Protein AF-A0A6A4GBB4-F1 (afdb_monomer_lite)

Sequence (99 aa):
LANYFYFAGRILEGKYHTTAAASLVLSSGIHKIRTSSPDASGYLNLNPLAEPRDAIEEGERINAFWTVLTLDAFWNTVHGVPSSIPYTTPMARVDTPWP

Foldseek 3Di:
DLVVCVVVVVLVVNLVVLLVLLLCLLLQCLLPLPPPDPPVDDDRVPDHHDHQPDPVSNVVSLVSVVVSQVSQCVSCVVVVHDGSQPCVDPSSPGPRDHD

pLDDT: mean 81.7, std 13.22, range [46.06, 93.94]

Structure (mmCIF, N/CA/C/O backbone):
data_AF-A0A6A4GBB4-F1
#
_entry.id   AF-A0A6A4GBB4-F1
#
loop_
_atom_site.group_PDB
_atom_site.id
_atom_site.type_symbol
_atom_site.label_atom_id
_atom_site.label_alt_id
_atom_site.label_comp_id
_atom_site.label_asym_id
_atom_site.label_entity_id
_atom_site.label_seq_id
_atom_site.pdbx_PDB_ins_code
_atom_site.Cartn_x
_atom_site.Cartn_y
_atom_site.Cartn_z
_atom_site.occupancy
_atom_site.B_iso_or_equiv
_atom_site.auth_seq_id
_atom_site.auth_comp_id
_atom_site.auth_asym_id
_atom_site.auth_atom_id
_atom_site.pdbx_PDB_model_num
ATOM 1 N N . LEU A 1 1 ? 5.748 0.686 11.950 1.00 81.50 1 LEU A N 1
ATOM 2 C CA . LEU A 1 1 ? 5.048 1.312 13.098 1.00 81.50 1 LEU A CA 1
ATOM 3 C C . LEU A 1 1 ? 3.519 1.269 12.970 1.00 81.50 1 LEU A C 1
ATOM 5 O O . LEU A 1 1 ? 2.874 0.960 13.957 1.00 81.50 1 LEU A O 1
ATOM 9 N N . ALA A 1 2 ? 2.935 1.485 11.782 1.00 85.50 2 ALA A N 1
ATOM 10 C CA . ALA A 1 2 ? 1.481 1.392 11.574 1.00 85.50 2 ALA A CA 1
ATOM 11 C C . ALA A 1 2 ? 0.841 0.107 12.148 1.00 85.50 2 ALA A C 1
ATOM 13 O O . ALA A 1 2 ? -0.079 0.203 12.952 1.00 85.50 2 ALA A O 1
ATOM 14 N N . ASN A 1 3 ? 1.396 -1.076 11.840 1.00 87.56 3 ASN A N 1
ATOM 15 C CA . ASN A 1 3 ? 0.946 -2.350 12.426 1.00 87.56 3 ASN A CA 1
ATOM 16 C C . ASN A 1 3 ? 0.925 -2.330 13.958 1.00 87.56 3 ASN A C 1
ATOM 18 O O . ASN A 1 3 ? -0.063 -2.725 14.562 1.00 87.56 3 ASN A O 1
ATOM 22 N N . TYR A 1 4 ? 1.991 -1.831 14.587 1.00 92.12 4 TYR A N 1
ATOM 23 C CA . TYR A 1 4 ? 2.061 -1.735 16.042 1.00 92.12 4 TYR A CA 1
ATOM 24 C C . TYR A 1 4 ? 0.924 -0.876 16.609 1.00 92.12 4 TYR A C 1
ATOM 26 O O . TYR A 1 4 ? 0.255 -1.304 17.543 1.00 92.12 4 TYR A O 1
ATOM 34 N N . PHE A 1 5 ? 0.655 0.298 16.025 1.00 91.44 5 PHE A N 1
ATOM 35 C CA . PHE A 1 5 ? -0.434 1.155 16.499 1.00 91.44 5 PHE A CA 1
ATOM 36 C C . PHE A 1 5 ? -1.809 0.544 16.280 1.00 91.44 5 PHE A C 1
ATOM 38 O O . PHE A 1 5 ? -2.649 0.639 17.171 1.00 91.44 5 PHE A O 1
ATOM 45 N N . TYR A 1 6 ? -2.028 -0.135 15.156 1.00 89.12 6 TYR A N 1
ATOM 46 C CA . TYR A 1 6 ? -3.276 -0.855 14.948 1.00 89.12 6 TYR A CA 1
ATOM 47 C C . TYR A 1 6 ? -3.473 -1.987 15.962 1.00 89.12 6 TYR A C 1
ATOM 49 O O . TYR A 1 6 ? -4.536 -2.068 16.574 1.00 89.12 6 TYR A O 1
ATOM 57 N N . PHE A 1 7 ? -2.446 -2.803 16.222 1.00 90.00 7 PHE A N 1
ATOM 58 C CA . PHE A 1 7 ? -2.515 -3.859 17.240 1.00 90.00 7 PHE A CA 1
ATOM 59 C C . PHE A 1 7 ? -2.658 -3.309 18.664 1.00 90.00 7 PHE A C 1
ATOM 61 O O . PHE A 1 7 ? -3.303 -3.935 19.499 1.00 90.00 7 PHE A O 1
ATOM 68 N N . ALA A 1 8 ? -2.112 -2.124 18.942 1.00 92.88 8 ALA A N 1
ATOM 69 C CA . ALA A 1 8 ? -2.274 -1.428 20.216 1.00 92.88 8 ALA A CA 1
ATOM 70 C C . ALA A 1 8 ? -3.620 -0.679 20.348 1.00 92.88 8 ALA A C 1
ATOM 72 O O . ALA A 1 8 ? -3.811 0.055 21.316 1.00 92.88 8 ALA A O 1
ATOM 73 N N . GLY A 1 9 ? -4.535 -0.796 19.375 1.00 88.94 9 GLY A N 1
ATOM 74 C CA . GLY A 1 9 ? -5.828 -0.097 19.372 1.00 88.94 9 GLY A CA 1
ATOM 75 C C . GLY A 1 9 ? -5.741 1.413 19.103 1.00 88.94 9 GLY A C 1
ATOM 76 O O . GLY A 1 9 ? -6.746 2.119 19.163 1.00 88.94 9 GLY A O 1
ATOM 77 N N . ARG A 1 10 ? -4.557 1.935 18.763 1.00 92.62 10 ARG A N 1
ATOM 78 C CA . ARG A 1 10 ? -4.305 3.346 18.426 1.00 92.62 10 ARG A CA 1
ATOM 79 C C . ARG A 1 10 ? -4.606 3.596 16.948 1.00 92.62 10 ARG A C 1
ATOM 81 O O . ARG A 1 10 ? -3.725 3.904 16.147 1.00 92.62 10 ARG A O 1
ATOM 88 N N . ILE A 1 11 ? -5.881 3.458 16.587 1.00 90.25 11 ILE A N 1
ATOM 89 C CA . ILE A 1 11 ? -6.353 3.454 15.193 1.00 90.25 11 ILE A CA 1
ATOM 90 C C . ILE A 1 11 ? -5.987 4.735 14.433 1.00 90.25 11 ILE A C 1
ATOM 92 O O . ILE A 1 11 ? -5.553 4.662 13.286 1.00 90.25 11 ILE A O 1
ATOM 96 N N . LEU A 1 12 ? -6.120 5.905 15.066 1.00 89.81 12 LEU A N 1
ATOM 97 C CA . LEU A 1 12 ? -5.843 7.191 14.416 1.00 89.81 12 LEU A CA 1
ATOM 98 C C . LEU A 1 12 ? -4.375 7.318 13.997 1.00 89.81 12 LEU A C 1
ATOM 100 O O . LEU A 1 12 ? -4.076 7.776 12.897 1.00 89.81 12 LEU A O 1
ATOM 104 N N . GLU A 1 13 ? -3.461 6.856 14.842 1.00 92.25 13 GLU A N 1
ATOM 105 C CA . GLU A 1 13 ? -2.030 6.877 14.553 1.00 92.25 13 GLU A CA 1
ATOM 106 C C . GLU A 1 13 ? -1.643 5.801 13.544 1.00 92.25 13 GLU A C 1
ATOM 108 O O . GLU A 1 13 ? -0.877 6.070 12.620 1.00 92.25 13 GLU A O 1
ATOM 113 N N . GLY A 1 14 ? -2.223 4.602 13.665 1.00 91.75 14 GLY A N 1
ATOM 114 C CA . GLY A 1 14 ? -2.088 3.549 12.659 1.00 91.75 14 GLY A CA 1
ATOM 115 C C . GLY A 1 14 ? -2.478 4.062 11.273 1.00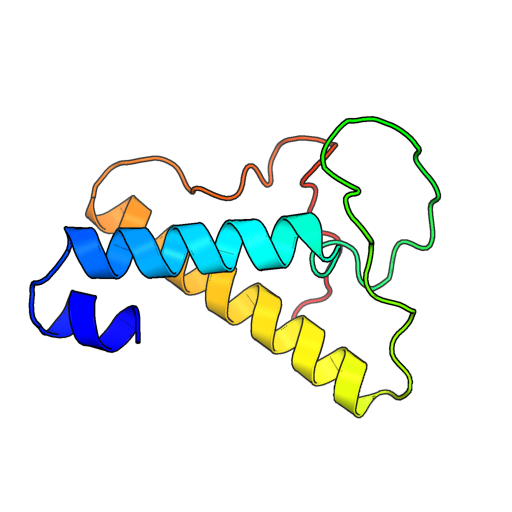 91.75 14 GLY A C 1
ATOM 116 O O . GLY A 1 14 ? -1.701 3.929 10.321 1.00 91.75 14 GLY A O 1
ATOM 117 N N . LYS A 1 15 ? -3.623 4.748 11.181 1.00 90.81 15 LYS A N 1
ATOM 118 C CA . LYS A 1 15 ? -4.105 5.382 9.951 1.00 90.81 15 LYS A CA 1
ATOM 119 C C . LYS A 1 15 ? -3.168 6.483 9.475 1.00 90.81 15 LYS A C 1
ATOM 121 O O . LYS A 1 15 ? -2.767 6.449 8.320 1.00 90.81 15 LYS A O 1
ATOM 126 N N . TYR A 1 16 ? -2.757 7.398 10.352 1.00 92.75 16 TYR A N 1
ATOM 127 C CA . TYR A 1 16 ? -1.824 8.474 10.008 1.00 92.75 16 TYR A CA 1
ATOM 128 C C . TYR A 1 16 ? -0.542 7.935 9.360 1.00 92.75 16 TYR A C 1
ATOM 130 O O . TYR A 1 16 ? -0.153 8.376 8.279 1.00 92.75 16 TYR A O 1
ATOM 138 N N . HIS A 1 17 ? 0.078 6.922 9.969 1.00 92.62 17 HIS A N 1
ATOM 139 C CA . HIS A 1 17 ? 1.296 6.319 9.433 1.00 92.62 17 HIS A CA 1
ATOM 140 C C . HIS A 1 17 ? 1.062 5.540 8.137 1.00 92.62 17 HIS A C 1
ATOM 142 O O . HIS A 1 17 ? 1.921 5.560 7.257 1.00 92.62 17 HIS A O 1
ATOM 148 N N . THR A 1 18 ? -0.082 4.868 8.005 1.00 92.81 18 THR A N 1
ATOM 149 C CA . THR A 1 18 ? -0.432 4.126 6.785 1.00 92.81 18 THR A CA 1
ATOM 150 C C . THR A 1 18 ? -0.686 5.077 5.619 1.00 92.81 18 THR A C 1
ATOM 152 O O . THR A 1 18 ? -0.114 4.894 4.550 1.00 92.81 18 THR A O 1
ATOM 155 N N . THR A 1 19 ? -1.457 6.145 5.836 1.00 91.00 19 THR A N 1
ATOM 156 C CA . THR A 1 19 ? -1.709 7.177 4.824 1.00 91.00 19 THR A CA 1
ATOM 157 C C . THR A 1 19 ? -0.424 7.909 4.443 1.00 91.00 19 THR A C 1
ATOM 159 O O . THR A 1 19 ? -0.184 8.115 3.259 1.00 91.00 19 THR A O 1
ATOM 162 N N . ALA A 1 20 ? 0.449 8.234 5.403 1.00 91.69 20 ALA A N 1
ATOM 163 C CA . ALA A 1 20 ? 1.749 8.831 5.099 1.00 91.69 20 ALA A CA 1
ATOM 164 C C . ALA A 1 20 ? 2.619 7.906 4.228 1.00 91.69 20 ALA A C 1
ATOM 166 O O . ALA A 1 20 ? 3.221 8.361 3.256 1.00 91.69 20 ALA A O 1
ATOM 167 N N . ALA A 1 21 ? 2.644 6.601 4.527 1.00 91.50 21 ALA A N 1
ATOM 168 C CA . ALA A 1 21 ? 3.342 5.616 3.702 1.00 91.50 21 ALA A CA 1
ATOM 169 C C . ALA A 1 21 ? 2.731 5.506 2.294 1.00 91.50 21 ALA A C 1
ATOM 171 O O . ALA A 1 21 ? 3.470 5.481 1.312 1.00 91.50 21 ALA A O 1
ATOM 172 N N . ALA A 1 22 ? 1.400 5.515 2.179 1.00 89.75 22 ALA A N 1
ATOM 173 C CA . ALA A 1 22 ? 0.702 5.520 0.895 1.00 89.75 22 ALA A CA 1
ATOM 174 C C . ALA A 1 22 ? 1.053 6.765 0.061 1.00 89.75 22 ALA A C 1
ATOM 176 O O . ALA A 1 22 ? 1.368 6.645 -1.122 1.00 89.75 22 ALA A O 1
ATOM 177 N N . SER A 1 23 ? 1.077 7.952 0.675 1.00 89.06 23 SER A N 1
ATOM 178 C CA . SER A 1 23 ? 1.490 9.189 0.002 1.00 89.06 23 SER A CA 1
ATOM 179 C C . SER A 1 23 ? 2.938 9.134 -0.479 1.00 89.06 23 SER A C 1
ATOM 181 O O . SER A 1 23 ? 3.206 9.572 -1.593 1.00 89.06 23 SER A O 1
ATOM 183 N N . LEU A 1 24 ? 3.855 8.568 0.315 1.00 88.44 24 LEU A N 1
ATOM 184 C CA . LEU A 1 24 ? 5.254 8.393 -0.084 1.00 88.44 24 LEU A CA 1
ATOM 185 C C . LEU A 1 24 ? 5.388 7.453 -1.279 1.00 88.44 24 LEU A C 1
ATOM 187 O O . LEU A 1 24 ? 6.090 7.777 -2.227 1.00 88.44 24 LEU A O 1
ATOM 191 N N . VAL A 1 25 ? 4.707 6.309 -1.269 1.00 87.88 25 VAL A N 1
ATOM 192 C CA . VAL A 1 25 ? 4.738 5.328 -2.368 1.00 87.88 25 VAL A CA 1
ATOM 193 C C . VAL A 1 25 ? 4.165 5.906 -3.672 1.00 87.8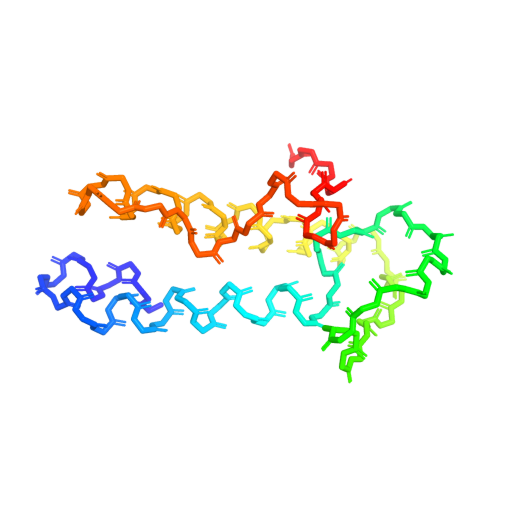8 25 VAL A C 1
ATOM 195 O O . VAL A 1 25 ? 4.668 5.630 -4.765 1.00 87.88 25 VAL A O 1
ATOM 198 N N . LEU A 1 26 ? 3.131 6.743 -3.567 1.00 84.50 26 LEU A N 1
ATOM 199 C CA . LEU A 1 26 ? 2.559 7.442 -4.714 1.00 84.50 26 LEU A CA 1
ATOM 200 C C . LEU A 1 26 ? 3.489 8.543 -5.238 1.00 84.50 26 LEU A C 1
ATOM 202 O O . LEU A 1 26 ? 3.751 8.576 -6.438 1.00 84.50 26 LEU A O 1
ATOM 206 N N . SER A 1 27 ? 4.031 9.397 -4.364 1.00 82.88 27 SER A N 1
ATOM 207 C CA . SER A 1 27 ? 4.903 10.511 -4.770 1.00 82.88 27 SER A CA 1
ATOM 208 C C . SER A 1 27 ? 6.265 10.057 -5.302 1.00 82.88 27 SER A C 1
ATOM 210 O O . SER A 1 27 ? 6.833 10.714 -6.169 1.00 82.88 27 SER A O 1
ATOM 212 N N . SER A 1 28 ? 6.763 8.919 -4.813 1.00 82.06 28 SER A N 1
ATOM 213 C CA . SER A 1 28 ? 8.014 8.287 -5.251 1.00 82.06 28 SER A CA 1
ATOM 214 C C . SER A 1 28 ? 7.904 7.534 -6.579 1.00 82.06 28 SER A C 1
ATOM 216 O O . SER A 1 28 ? 8.925 7.120 -7.124 1.00 82.06 28 SER A O 1
ATOM 218 N N . GLY A 1 29 ? 6.694 7.324 -7.107 1.00 80.25 29 GLY A N 1
ATOM 219 C CA . GLY A 1 29 ? 6.494 6.580 -8.355 1.00 80.25 29 GLY A CA 1
ATOM 220 C C . GLY A 1 29 ? 6.663 5.059 -8.232 1.00 80.25 29 GLY A C 1
ATOM 221 O O . GLY A 1 29 ? 6.630 4.363 -9.242 1.00 80.25 29 GLY A O 1
ATOM 222 N N . ILE A 1 30 ? 6.777 4.503 -7.018 1.00 83.12 30 ILE A N 1
ATOM 223 C CA . ILE A 1 30 ? 7.000 3.056 -6.797 1.00 83.12 30 ILE A CA 1
ATOM 224 C C . ILE A 1 30 ? 5.780 2.203 -7.220 1.00 83.12 30 ILE A C 1
ATOM 226 O O . ILE A 1 30 ? 5.854 0.987 -7.343 1.00 83.12 30 ILE A O 1
ATOM 230 N N . HIS A 1 31 ? 4.644 2.830 -7.518 1.00 79.44 31 HIS A N 1
ATOM 231 C CA . HIS A 1 31 ? 3.470 2.178 -8.105 1.00 79.44 31 HIS A CA 1
ATOM 232 C C . HIS A 1 31 ? 3.598 1.897 -9.624 1.00 79.44 31 HIS A C 1
ATOM 234 O O . HIS A 1 31 ? 2.719 1.250 -10.196 1.00 79.44 31 HIS A O 1
ATOM 240 N N . LYS A 1 32 ? 4.672 2.373 -10.281 1.00 78.56 32 LYS A N 1
ATOM 241 C CA . LYS A 1 32 ? 4.932 2.269 -11.735 1.00 78.56 32 LYS A CA 1
ATOM 242 C C . LYS A 1 32 ? 6.374 1.842 -12.048 1.00 78.56 32 LYS A C 1
ATOM 244 O O . LYS A 1 32 ? 7.037 2.422 -12.898 1.00 78.56 32 LYS A O 1
ATOM 249 N N . ILE A 1 33 ? 6.880 0.817 -11.355 1.00 75.38 33 ILE A N 1
ATOM 250 C CA . ILE A 1 33 ? 8.305 0.415 -11.412 1.00 75.38 33 ILE A CA 1
ATOM 251 C C . ILE A 1 33 ? 8.789 0.067 -12.830 1.00 75.38 33 ILE A C 1
ATOM 253 O O . ILE A 1 33 ? 9.949 0.300 -13.148 1.00 75.38 33 ILE A O 1
ATOM 257 N N . ARG A 1 34 ? 7.919 -0.483 -13.685 1.00 69.88 34 ARG A N 1
ATOM 258 C CA . ARG A 1 34 ? 8.287 -0.965 -15.032 1.00 69.88 34 ARG A CA 1
ATOM 259 C C . ARG A 1 34 ? 7.703 -0.142 -16.175 1.00 69.88 34 ARG A C 1
ATOM 261 O O . ARG A 1 34 ? 7.948 -0.444 -17.341 1.00 69.88 34 ARG A O 1
ATOM 268 N N . THR A 1 35 ? 6.931 0.891 -15.862 1.00 65.56 35 THR A N 1
ATOM 269 C CA . THR A 1 35 ? 6.320 1.761 -16.862 1.00 65.56 35 THR A CA 1
ATOM 270 C C . THR A 1 35 ? 7.243 2.954 -17.090 1.00 65.56 35 THR A C 1
ATOM 272 O O . THR A 1 35 ? 7.056 4.017 -16.507 1.00 65.56 35 THR A O 1
ATOM 275 N N . SER A 1 36 ? 8.236 2.809 -17.976 1.00 53.97 36 SER A N 1
ATOM 276 C CA . SER A 1 36 ? 8.996 3.947 -18.530 1.00 53.97 36 SER A CA 1
ATOM 277 C C . SER A 1 36 ? 8.129 4.743 -19.512 1.00 53.97 36 SER A C 1
ATOM 279 O O . SER A 1 36 ? 8.475 4.904 -20.679 1.00 53.97 36 SER A O 1
ATOM 281 N N . SER A 1 37 ? 6.953 5.199 -19.087 1.00 49.62 37 SER A N 1
ATOM 282 C CA . SER A 1 37 ? 6.160 6.146 -19.867 1.00 49.62 37 SER A CA 1
ATOM 283 C C . SER A 1 37 ? 6.197 7.502 -19.179 1.00 49.62 37 SER A C 1
ATOM 285 O O . SER A 1 37 ? 5.695 7.630 -18.060 1.00 49.62 37 SER A O 1
ATOM 287 N N . PRO A 1 38 ? 6.761 8.532 -19.832 1.00 50.22 38 PRO A N 1
ATOM 288 C CA . PRO A 1 38 ? 6.618 9.908 -19.404 1.00 50.22 38 PRO A CA 1
ATOM 289 C C . PRO A 1 38 ? 5.210 10.382 -19.778 1.00 50.22 38 PRO A C 1
ATOM 291 O O . PRO A 1 38 ? 5.050 11.325 -20.548 1.00 50.22 38 PRO A O 1
ATOM 294 N N . ASP A 1 39 ? 4.172 9.737 -19.244 1.00 48.56 39 ASP A N 1
ATOM 295 C CA . ASP A 1 39 ? 2.834 10.314 -19.282 1.00 48.56 39 ASP A CA 1
ATOM 296 C C . ASP A 1 39 ? 2.802 11.435 -18.246 1.00 48.56 39 ASP A C 1
ATOM 298 O O . ASP A 1 39 ? 2.431 11.294 -17.077 1.00 48.56 39 ASP A O 1
ATOM 302 N N . ALA A 1 40 ? 3.297 12.577 -18.713 1.00 50.72 40 ALA A N 1
ATOM 303 C CA . ALA A 1 40 ? 3.193 13.884 -18.115 1.00 50.72 40 ALA A CA 1
ATOM 304 C C . ALA A 1 40 ? 1.711 14.259 -18.004 1.00 50.72 40 ALA A C 1
ATOM 306 O O . ALA A 1 40 ? 1.163 14.973 -18.838 1.00 50.72 40 ALA A O 1
ATOM 307 N N . SER A 1 41 ? 1.011 13.748 -16.996 1.00 47.28 41 SER A N 1
ATOM 308 C CA . SER A 1 41 ? -0.359 14.170 -16.706 1.00 47.28 41 SER A CA 1
ATOM 309 C C . SER A 1 41 ? -0.677 14.031 -15.222 1.00 47.28 41 SER A C 1
ATOM 311 O O . SER A 1 41 ? -1.244 13.042 -14.769 1.00 47.28 41 SER A O 1
ATOM 313 N N . GLY A 1 42 ? -0.341 15.084 -14.477 1.00 46.06 42 GLY A N 1
ATOM 314 C CA . GLY A 1 42 ? -1.075 15.459 -13.273 1.00 46.06 42 GLY A CA 1
ATOM 315 C C . GLY A 1 42 ? -0.292 15.357 -11.965 1.00 46.06 42 GLY A C 1
ATOM 316 O O . GLY A 1 42 ? -0.109 14.282 -11.416 1.00 46.06 42 GLY A O 1
ATOM 317 N N . TYR A 1 43 ? 0.113 16.523 -11.459 1.00 49.34 43 TYR A N 1
ATOM 318 C CA . TYR A 1 43 ? 0.139 16.969 -10.053 1.00 49.34 43 TYR A CA 1
ATOM 319 C C . TYR A 1 43 ? 0.792 16.127 -8.926 1.00 49.34 43 TYR A C 1
ATOM 321 O O . TYR A 1 43 ? 0.959 16.672 -7.839 1.00 49.34 43 TYR A O 1
ATOM 329 N N . LEU A 1 44 ? 1.203 14.870 -9.133 1.00 53.41 44 LEU A N 1
ATOM 330 C CA . LEU A 1 44 ? 1.790 13.992 -8.101 1.00 53.41 44 LEU A CA 1
ATOM 331 C C . LEU A 1 44 ? 3.249 13.578 -8.369 1.00 53.41 44 LEU A C 1
ATOM 333 O O . LEU A 1 44 ? 3.878 12.993 -7.490 1.00 53.41 44 LEU A O 1
ATOM 337 N N . ASN A 1 45 ? 3.813 13.916 -9.535 1.00 52.12 45 ASN A N 1
ATOM 338 C CA . ASN A 1 45 ? 5.234 13.712 -9.853 1.00 52.12 45 ASN A CA 1
ATOM 339 C C . ASN A 1 45 ? 6.109 14.743 -9.118 1.00 52.12 45 ASN A C 1
ATOM 341 O O . ASN A 1 45 ? 6.647 15.661 -9.731 1.00 52.12 45 ASN A O 1
ATOM 345 N N . LEU A 1 46 ? 6.214 14.628 -7.792 1.00 55.44 46 LEU A N 1
ATOM 346 C CA . LEU A 1 46 ? 7.050 15.526 -6.987 1.00 55.44 46 LEU A CA 1
ATOM 347 C C . LEU A 1 46 ? 8.541 15.153 -6.998 1.00 55.44 46 LEU A C 1
ATOM 349 O O 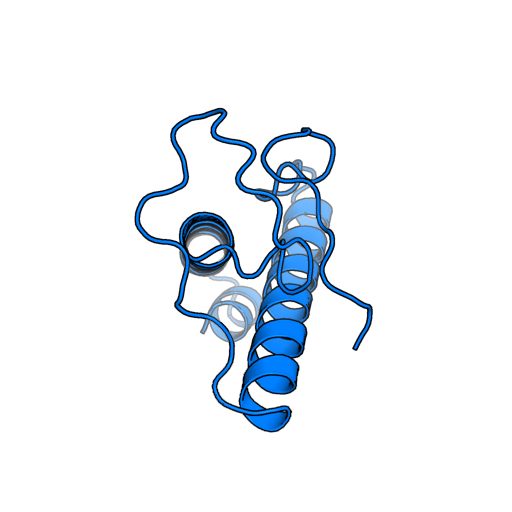. LEU A 1 46 ? 9.361 15.995 -6.658 1.00 55.44 46 LEU A O 1
ATOM 353 N N . ASN A 1 47 ? 8.894 13.933 -7.396 1.00 56.38 47 ASN A N 1
ATOM 354 C CA . ASN A 1 47 ? 10.210 13.503 -7.883 1.00 56.38 47 ASN A CA 1
ATOM 355 C C . ASN A 1 47 ? 10.115 11.975 -7.979 1.00 56.38 47 ASN A C 1
ATOM 357 O O . ASN A 1 47 ? 10.222 11.315 -6.940 1.00 56.38 47 ASN A O 1
ATOM 361 N N . PRO A 1 48 ? 9.867 11.384 -9.160 1.00 65.69 48 PRO A N 1
ATOM 362 C CA . PRO A 1 48 ? 9.951 9.936 -9.276 1.00 65.69 48 PRO A CA 1
ATOM 363 C C . PRO A 1 48 ? 11.352 9.498 -8.837 1.00 65.69 48 PRO A C 1
ATOM 365 O O . PRO A 1 48 ? 12.346 10.149 -9.178 1.00 65.69 48 PRO A O 1
ATOM 368 N N . LEU A 1 49 ? 11.435 8.440 -8.026 1.00 69.50 49 LEU A N 1
ATOM 369 C CA . LEU A 1 49 ? 12.730 7.859 -7.678 1.00 69.50 49 LEU A CA 1
ATOM 370 C C . LEU A 1 49 ? 13.472 7.532 -8.974 1.00 69.50 49 LEU A C 1
ATOM 372 O O . LEU A 1 49 ? 12.863 7.083 -9.946 1.00 69.50 49 LEU A O 1
ATOM 376 N N . ALA A 1 50 ? 14.791 7.732 -8.966 1.00 74.75 50 ALA A N 1
ATOM 377 C CA . ALA A 1 50 ? 15.637 7.270 -10.058 1.00 74.75 50 ALA A CA 1
ATOM 378 C C . ALA A 1 50 ? 15.393 5.777 -10.315 1.00 74.75 50 ALA A C 1
ATOM 380 O O . ALA A 1 50 ? 14.980 5.046 -9.404 1.00 74.75 50 ALA A O 1
ATOM 381 N N . GLU A 1 51 ? 15.653 5.325 -11.540 1.00 77.94 51 GLU A N 1
ATOM 382 C CA . GLU A 1 51 ? 15.536 3.910 -11.894 1.00 77.94 51 GLU A CA 1
ATOM 383 C C . GLU A 1 51 ? 16.288 3.025 -10.877 1.00 77.94 51 GLU A C 1
ATOM 385 O O . GLU A 1 51 ? 17.310 3.460 -10.328 1.00 77.94 51 GLU A O 1
ATOM 390 N N . PRO A 1 52 ? 15.764 1.827 -10.552 1.00 81.38 52 PRO A N 1
ATOM 391 C CA . PRO A 1 52 ? 16.439 0.907 -9.643 1.00 81.38 52 PRO A CA 1
ATOM 392 C C . PRO A 1 52 ? 17.875 0.644 -10.106 1.00 81.38 52 PRO A C 1
ATOM 394 O O . PRO A 1 52 ? 18.122 0.422 -11.291 1.00 81.38 52 PRO A O 1
ATOM 397 N N . ARG A 1 53 ? 18.832 0.675 -9.178 1.00 84.56 53 ARG A N 1
ATOM 398 C CA . ARG A 1 53 ? 20.261 0.508 -9.487 1.00 84.56 53 ARG A CA 1
ATOM 399 C C . ARG A 1 53 ? 20.605 -0.946 -9.787 1.00 84.56 53 ARG A C 1
ATOM 401 O O . ARG A 1 53 ? 21.530 -1.210 -10.551 1.00 84.56 53 ARG A O 1
ATOM 408 N N . ASP A 1 54 ? 19.873 -1.868 -9.172 1.00 88.00 54 ASP A N 1
ATOM 409 C CA . ASP A 1 54 ? 19.994 -3.305 -9.361 1.00 88.00 54 ASP A CA 1
ATOM 410 C C . ASP A 1 54 ? 18.647 -4.019 -9.132 1.00 88.00 54 ASP A C 1
ATOM 412 O O . ASP A 1 54 ? 17.639 -3.421 -8.741 1.00 88.00 54 ASP A O 1
ATOM 416 N N . ALA A 1 55 ? 18.636 -5.328 -9.393 1.00 87.50 55 ALA A N 1
ATOM 417 C CA . ALA A 1 55 ? 17.459 -6.174 -9.214 1.00 87.50 55 ALA A CA 1
ATOM 418 C C . ALA A 1 55 ? 17.049 -6.349 -7.738 1.00 87.50 55 ALA A C 1
ATOM 420 O O . ALA A 1 55 ? 15.903 -6.704 -7.461 1.00 87.50 55 ALA A O 1
ATOM 421 N N . ILE A 1 56 ? 17.965 -6.116 -6.790 1.00 91.94 56 ILE A N 1
ATOM 422 C CA . ILE A 1 56 ? 17.670 -6.204 -5.357 1.00 91.94 56 ILE A CA 1
ATOM 423 C C . ILE A 1 56 ? 16.837 -4.993 -4.947 1.00 91.94 56 ILE A C 1
ATOM 425 O O . ILE A 1 56 ? 15.758 -5.163 -4.386 1.00 91.94 56 ILE A O 1
ATOM 429 N N . GLU A 1 57 ? 17.273 -3.788 -5.310 1.00 88.44 57 GLU A N 1
ATOM 430 C CA . GLU A 1 57 ? 16.543 -2.547 -5.071 1.00 88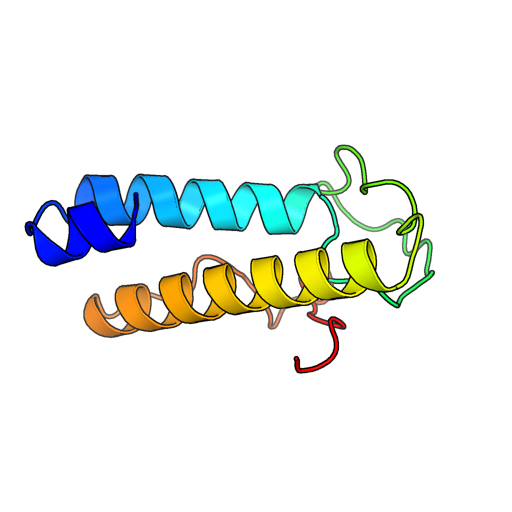.44 57 GLU A CA 1
ATOM 431 C C . GLU A 1 57 ? 15.179 -2.556 -5.780 1.00 88.44 57 GLU A C 1
ATOM 433 O O . GLU A 1 57 ? 14.183 -2.106 -5.210 1.00 88.44 57 GLU A O 1
ATOM 438 N N . GLU A 1 58 ? 15.089 -3.100 -7.001 1.00 87.69 58 GLU A N 1
ATOM 439 C CA . GLU A 1 58 ? 13.795 -3.306 -7.670 1.00 87.69 58 GLU A CA 1
ATOM 440 C C . GLU A 1 58 ? 12.875 -4.201 -6.824 1.00 87.69 58 GLU A C 1
ATOM 442 O O . GLU A 1 58 ? 11.723 -3.838 -6.573 1.00 87.69 58 GLU A O 1
ATOM 447 N N . GLY A 1 59 ? 13.384 -5.332 -6.326 1.00 88.94 59 GLY A N 1
ATOM 448 C CA . GLY A 1 59 ? 12.641 -6.244 -5.452 1.00 88.94 59 GLY A CA 1
ATOM 449 C C . GLY A 1 59 ? 12.191 -5.594 -4.140 1.00 88.94 59 GLY A C 1
ATOM 450 O O . GLY A 1 59 ? 11.044 -5.762 -3.721 1.00 88.94 59 GLY A O 1
ATOM 451 N N . GLU A 1 60 ? 13.052 -4.793 -3.512 1.00 91.50 60 GLU A N 1
ATOM 452 C CA . GLU A 1 60 ? 12.724 -4.041 -2.297 1.00 91.50 60 GLU A CA 1
ATOM 453 C C . GLU A 1 60 ? 11.606 -3.026 -2.544 1.00 91.50 60 GLU A C 1
ATOM 455 O O . GLU A 1 60 ? 10.669 -2.926 -1.748 1.00 91.50 60 GLU A O 1
ATOM 460 N N . ARG A 1 61 ? 11.657 -2.313 -3.674 1.00 90.19 61 ARG A N 1
ATOM 461 C CA . ARG A 1 61 ? 10.623 -1.362 -4.099 1.00 90.19 61 ARG A CA 1
ATOM 462 C C . ARG A 1 61 ? 9.286 -2.062 -4.368 1.00 90.19 61 ARG A C 1
ATOM 464 O O . ARG A 1 61 ? 8.252 -1.580 -3.903 1.00 90.19 61 ARG A O 1
ATOM 471 N N . ILE A 1 62 ? 9.301 -3.213 -5.049 1.00 91.31 62 ILE A N 1
ATOM 472 C CA . ILE A 1 62 ? 8.108 -4.049 -5.276 1.00 91.31 62 ILE A CA 1
ATOM 473 C C . ILE A 1 62 ? 7.498 -4.458 -3.930 1.00 91.31 62 ILE A C 1
ATOM 475 O O . ILE A 1 62 ? 6.317 -4.211 -3.676 1.00 91.31 62 ILE A O 1
ATOM 479 N N . ASN A 1 63 ? 8.306 -5.028 -3.036 1.00 92.62 63 ASN A N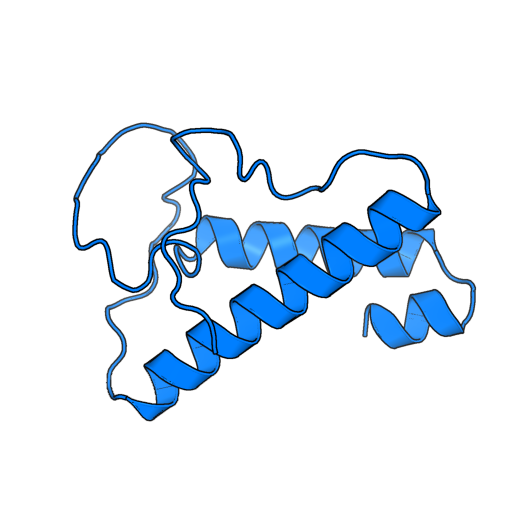 1
ATOM 480 C CA . ASN A 1 63 ? 7.834 -5.497 -1.737 1.00 92.62 63 ASN A CA 1
ATOM 481 C C . ASN A 1 63 ? 7.300 -4.346 -0.865 1.00 92.62 63 ASN A C 1
ATOM 483 O O . ASN A 1 63 ? 6.257 -4.477 -0.217 1.00 92.62 63 ASN A O 1
ATOM 487 N N . ALA A 1 64 ? 7.972 -3.192 -0.882 1.00 91.25 64 ALA A N 1
ATOM 488 C CA . ALA A 1 64 ? 7.540 -1.999 -0.163 1.00 91.25 64 ALA A CA 1
ATOM 489 C C . ALA A 1 64 ? 6.157 -1.524 -0.632 1.00 91.25 64 ALA A C 1
ATOM 491 O O . ALA A 1 64 ? 5.283 -1.274 0.202 1.00 91.25 64 ALA A O 1
ATOM 492 N N . PHE A 1 65 ? 5.930 -1.454 -1.948 1.00 91.62 65 PHE A N 1
ATOM 493 C CA . PHE A 1 65 ? 4.632 -1.087 -2.516 1.00 91.62 65 PHE A CA 1
ATOM 494 C C . PHE A 1 65 ? 3.516 -2.028 -2.048 1.00 91.62 65 PHE A C 1
ATOM 496 O O . PHE A 1 65 ? 2.521 -1.573 -1.478 1.00 91.62 65 PHE A O 1
ATOM 503 N N . TRP A 1 66 ? 3.692 -3.340 -2.233 1.00 92.94 66 TRP A N 1
ATOM 504 C CA . TRP A 1 66 ? 2.661 -4.326 -1.894 1.00 92.94 66 TRP A CA 1
ATOM 505 C C . TRP A 1 66 ? 2.387 -4.408 -0.397 1.00 92.94 66 TRP A C 1
ATOM 507 O O . TRP A 1 66 ? 1.235 -4.584 0.007 1.00 92.94 66 TRP A O 1
ATOM 517 N N . THR A 1 67 ? 3.410 -4.207 0.432 1.00 93.94 67 THR A N 1
ATOM 518 C CA . THR A 1 67 ? 3.251 -4.129 1.888 1.00 93.94 67 THR A CA 1
ATOM 519 C C . THR A 1 67 ? 2.347 -2.960 2.278 1.00 93.94 67 THR A C 1
ATOM 521 O O . THR A 1 67 ? 1.416 -3.136 3.066 1.00 93.94 67 THR A O 1
ATOM 524 N N . VAL A 1 68 ? 2.582 -1.770 1.716 1.00 92.50 68 VAL A N 1
ATOM 525 C CA . VAL A 1 68 ? 1.781 -0.572 2.016 1.00 92.50 68 VAL A CA 1
ATOM 526 C C . VAL A 1 68 ? 0.357 -0.711 1.483 1.00 92.50 68 VAL A C 1
ATOM 528 O O . VAL A 1 68 ? -0.585 -0.427 2.220 1.00 92.50 68 VAL A O 1
ATOM 531 N N . LEU A 1 69 ? 0.186 -1.194 0.248 1.00 90.94 69 LEU A N 1
ATOM 532 C CA . LEU A 1 69 ? -1.134 -1.394 -0.354 1.00 90.94 69 LEU A CA 1
ATOM 533 C C . LEU A 1 69 ? -1.971 -2.400 0.439 1.00 90.94 69 LEU A C 1
ATOM 535 O O . LEU A 1 69 ? -3.129 -2.126 0.745 1.00 90.94 69 LEU A O 1
ATOM 539 N N . THR A 1 70 ? -1.384 -3.540 0.810 1.00 92.38 70 THR A N 1
ATOM 540 C CA . THR A 1 70 ? -2.081 -4.579 1.582 1.00 92.38 70 THR A CA 1
ATOM 541 C C . THR A 1 70 ? -2.501 -4.048 2.948 1.00 92.38 70 THR A C 1
ATOM 543 O O . THR A 1 70 ? -3.633 -4.268 3.376 1.00 92.38 70 THR A O 1
ATOM 546 N N . LEU A 1 71 ? -1.614 -3.308 3.621 1.00 91.88 71 LEU A N 1
ATOM 547 C CA . LEU A 1 71 ? -1.904 -2.734 4.929 1.00 91.88 71 LEU A CA 1
ATOM 548 C C . LEU A 1 71 ? -3.010 -1.671 4.860 1.00 91.88 71 LEU A C 1
ATOM 550 O O . LEU A 1 71 ? -3.926 -1.693 5.682 1.00 91.88 71 LEU A O 1
ATOM 554 N N . ASP A 1 72 ? -2.940 -0.761 3.885 1.00 91.75 72 ASP A N 1
ATOM 555 C CA . ASP A 1 72 ? -3.955 0.274 3.671 1.00 91.75 72 ASP A CA 1
ATOM 556 C C . ASP A 1 72 ? -5.316 -0.337 3.327 1.00 91.75 72 ASP A C 1
ATOM 558 O O . ASP A 1 72 ? -6.316 0.003 3.958 1.00 91.75 72 ASP A O 1
ATOM 562 N N . ALA A 1 73 ? -5.354 -1.285 2.388 1.00 91.00 73 ALA A N 1
ATOM 563 C CA . ALA A 1 73 ? -6.586 -1.945 1.977 1.00 91.00 73 ALA A CA 1
ATOM 564 C C . ALA A 1 73 ? -7.226 -2.731 3.130 1.00 91.00 73 ALA A C 1
ATOM 566 O O . ALA A 1 73 ? -8.433 -2.614 3.351 1.00 91.00 73 ALA A O 1
ATOM 567 N N . PHE A 1 74 ? -6.434 -3.488 3.894 1.00 92.50 74 PHE A N 1
ATOM 568 C CA . PHE A 1 74 ? -6.931 -4.278 5.019 1.00 92.50 74 PHE A CA 1
ATOM 569 C C . PHE A 1 74 ? -7.582 -3.390 6.085 1.00 92.50 74 PHE A C 1
ATOM 571 O O . PHE A 1 74 ? -8.754 -3.576 6.416 1.00 92.50 74 PHE A O 1
ATOM 578 N N . TRP A 1 75 ? -6.862 -2.381 6.583 1.00 90.69 75 TRP A N 1
ATOM 579 C CA . TRP A 1 75 ? -7.372 -1.537 7.666 1.00 90.69 75 TRP A CA 1
ATOM 580 C C . TRP A 1 75 ? -8.489 -0.597 7.218 1.00 90.69 75 TRP A C 1
ATOM 582 O O . TRP A 1 75 ? -9.431 -0.379 7.977 1.00 90.69 75 TRP A O 1
ATOM 592 N N . ASN A 1 76 ? -8.462 -0.084 5.987 1.00 89.94 76 ASN A N 1
ATOM 593 C CA . ASN A 1 76 ? -9.582 0.706 5.473 1.00 89.94 76 ASN A CA 1
ATOM 594 C C . ASN A 1 76 ? -10.847 -0.144 5.289 1.00 89.94 76 ASN A C 1
ATOM 596 O O . ASN A 1 76 ? -11.933 0.317 5.640 1.00 89.94 76 ASN A O 1
ATOM 600 N N . THR A 1 77 ? -10.710 -1.407 4.868 1.00 92.12 77 THR A N 1
ATOM 601 C CA . THR A 1 77 ? -11.837 -2.355 4.803 1.00 92.12 77 THR A CA 1
ATOM 602 C C . THR A 1 77 ? -12.430 -2.611 6.187 1.00 92.12 77 THR A C 1
ATOM 604 O O . THR A 1 77 ? -13.645 -2.537 6.349 1.00 92.12 77 THR A O 1
ATOM 607 N N . VAL A 1 78 ? -11.587 -2.839 7.203 1.00 90.88 78 VAL A N 1
ATOM 608 C CA . VAL A 1 78 ? -12.028 -2.995 8.603 1.00 90.88 78 VAL A CA 1
ATOM 609 C C . VAL A 1 78 ? -12.798 -1.763 9.091 1.00 90.88 78 VAL A C 1
ATOM 611 O O . VAL A 1 78 ? -13.776 -1.897 9.822 1.00 90.88 78 VAL A O 1
ATOM 614 N N . HIS A 1 79 ? -12.399 -0.563 8.666 1.00 88.38 79 HIS A N 1
ATOM 615 C CA . HIS A 1 79 ? -13.079 0.686 9.019 1.00 88.38 79 HIS A CA 1
ATOM 616 C C . HIS A 1 79 ? -14.283 1.029 8.124 1.00 88.38 79 HIS A C 1
ATOM 618 O O . HIS A 1 79 ? -14.942 2.037 8.375 1.00 88.38 79 HIS A O 1
ATOM 624 N N . GLY A 1 80 ? -14.572 0.241 7.083 1.00 89.69 80 GLY A N 1
ATOM 625 C CA . GLY A 1 80 ? -15.659 0.512 6.138 1.00 89.69 80 GLY A CA 1
ATOM 626 C C . GLY A 1 80 ? -15.445 1.759 5.270 1.00 89.69 80 GLY A C 1
ATOM 627 O O . GLY A 1 80 ? -16.415 2.382 4.844 1.00 89.69 80 GLY A O 1
ATOM 628 N N . VAL A 1 81 ? -14.191 2.150 5.023 1.00 89.19 81 VAL A N 1
ATOM 629 C CA . VAL A 1 81 ? -13.826 3.313 4.195 1.00 89.19 81 VAL A CA 1
ATOM 630 C C . VAL A 1 81 ? -13.029 2.872 2.959 1.00 89.19 81 VAL A C 1
ATOM 632 O O . VAL A 1 81 ? -12.401 1.813 2.985 1.00 89.19 81 VAL A O 1
ATOM 635 N N . PRO A 1 82 ? -13.036 3.648 1.859 1.00 85.88 82 PRO A N 1
ATOM 636 C CA . PRO A 1 82 ? -12.229 3.324 0.684 1.00 85.88 82 PRO A CA 1
ATOM 637 C C . PRO A 1 82 ? -10.721 3.417 0.975 1.00 85.88 82 PRO A C 1
ATOM 639 O O . PRO A 1 82 ? -10.297 4.127 1.888 1.00 85.88 82 PRO A O 1
ATOM 642 N N . SER A 1 83 ? -9.917 2.712 0.172 1.00 85.31 83 SER A N 1
ATOM 643 C CA . SER A 1 83 ? -8.449 2.770 0.232 1.00 85.31 83 SER A CA 1
ATOM 644 C C . SER A 1 83 ? -7.932 4.189 -0.010 1.00 85.31 83 SER A C 1
ATOM 646 O O . SER A 1 83 ? -8.478 4.928 -0.832 1.00 85.31 83 SER A O 1
ATOM 648 N N . SER A 1 84 ? -6.839 4.550 0.666 1.00 85.50 84 SER A N 1
ATOM 649 C CA . SER A 1 84 ? -6.142 5.821 0.441 1.00 85.50 84 SER A CA 1
ATOM 650 C C . SER A 1 84 ? -5.443 5.866 -0.921 1.00 85.50 84 SER A C 1
ATOM 652 O O . SER A 1 84 ? -5.074 6.944 -1.381 1.00 85.50 84 SER A O 1
ATOM 654 N N . ILE A 1 85 ? -5.227 4.708 -1.553 1.00 84.19 85 ILE A N 1
ATOM 655 C CA . ILE A 1 85 ? -4.560 4.573 -2.848 1.00 84.19 85 ILE A CA 1
ATOM 656 C C . ILE A 1 85 ? -5.645 4.443 -3.928 1.00 84.19 85 ILE A C 1
ATOM 658 O O . ILE A 1 85 ? -6.305 3.406 -4.002 1.00 84.19 85 ILE A O 1
ATOM 662 N N . PRO A 1 86 ? -5.851 5.457 -4.790 1.00 80.31 86 PRO A N 1
ATOM 663 C CA . PRO A 1 86 ? -6.908 5.434 -5.796 1.00 80.31 86 PRO A CA 1
ATOM 664 C C . PRO A 1 86 ? -6.497 4.612 -7.032 1.00 80.31 86 PRO A C 1
ATOM 666 O O . PRO A 1 86 ? -6.383 5.146 -8.136 1.00 80.31 86 PRO A O 1
ATOM 669 N N . TYR A 1 87 ? -6.294 3.302 -6.855 1.00 74.81 87 TYR A N 1
ATOM 670 C CA . TYR A 1 87 ? -5.771 2.370 -7.871 1.00 74.81 87 TYR A CA 1
ATOM 671 C C . TYR A 1 87 ? -6.642 2.231 -9.135 1.00 74.81 87 TYR A C 1
ATOM 673 O O . TYR A 1 87 ? -6.194 1.683 -10.138 1.00 74.81 87 TYR A O 1
ATOM 681 N N . THR A 1 88 ? -7.880 2.729 -9.108 1.00 71.06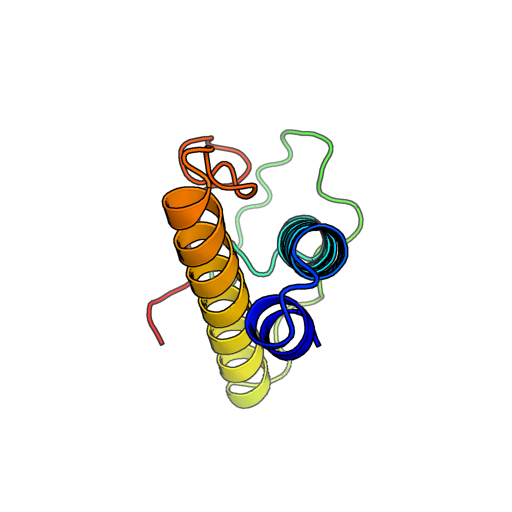 88 THR A N 1
ATOM 682 C CA . THR A 1 88 ? -8.797 2.768 -10.260 1.00 71.06 88 THR A CA 1
ATOM 683 C C . THR A 1 88 ? -8.612 3.999 -11.145 1.00 71.06 88 THR A C 1
ATOM 685 O O . THR A 1 88 ? -9.160 4.055 -12.246 1.00 71.06 88 THR A O 1
ATOM 688 N N . THR A 1 89 ? -7.858 5.001 -10.688 1.00 79.25 89 THR A N 1
ATOM 689 C CA . THR A 1 89 ? -7.594 6.208 -11.474 1.00 79.25 89 THR A CA 1
ATOM 690 C C . THR A 1 89 ? -6.405 5.986 -12.411 1.00 79.25 89 THR A C 1
ATOM 692 O O . THR A 1 89 ? -5.427 5.359 -12.008 1.00 79.25 89 THR A O 1
ATOM 695 N N . PRO A 1 90 ? -6.415 6.543 -13.638 1.00 72.81 90 PRO A N 1
ATOM 696 C CA . PRO A 1 90 ? -5.274 6.437 -14.554 1.00 72.81 90 PRO A CA 1
ATOM 697 C C . PRO A 1 90 ? -3.958 6.951 -13.947 1.00 72.81 90 PRO A C 1
ATOM 699 O O . PRO A 1 90 ? -2.879 6.434 -14.230 1.00 72.81 90 PRO A O 1
ATOM 702 N N . MET A 1 91 ? -4.047 7.957 -13.072 1.00 67.75 91 MET A N 1
ATOM 703 C CA . MET A 1 91 ? -2.887 8.587 -12.445 1.00 67.75 91 MET A CA 1
ATOM 704 C C . MET A 1 91 ? -2.213 7.688 -11.405 1.00 67.75 91 MET A C 1
ATOM 706 O O . MET A 1 91 ? -0.988 7.612 -11.402 1.00 67.75 91 MET A O 1
ATOM 710 N N . ALA A 1 92 ? -2.989 6.976 -10.583 1.00 72.00 92 ALA A N 1
ATOM 711 C CA . ALA A 1 92 ? -2.484 6.053 -9.563 1.00 72.00 92 ALA A CA 1
ATOM 712 C C . ALA A 1 92 ? -2.628 4.578 -9.974 1.00 72.00 92 ALA A C 1
ATOM 714 O O . ALA A 1 92 ? -2.671 3.689 -9.121 1.00 72.00 92 ALA A O 1
ATOM 715 N N . ARG A 1 93 ? -2.705 4.320 -11.286 1.00 80.88 93 ARG A N 1
ATOM 716 C CA . ARG A 1 93 ? -2.699 2.971 -11.846 1.00 80.88 93 ARG A CA 1
ATOM 717 C C . ARG A 1 93 ? -1.454 2.231 -11.369 1.00 80.88 93 ARG A C 1
ATOM 719 O O . ARG A 1 93 ? -0.341 2.742 -11.484 1.00 80.88 93 ARG A O 1
ATOM 726 N N . VAL A 1 94 ? -1.677 1.036 -10.843 1.00 83.69 94 VAL A N 1
ATOM 727 C CA . VAL A 1 94 ? -0.626 0.158 -10.342 1.00 83.69 94 VAL A CA 1
ATOM 728 C C . VAL A 1 94 ? -0.129 -0.711 -11.489 1.00 83.69 94 VAL A C 1
ATOM 730 O O . VAL A 1 94 ? -0.871 -1.556 -11.983 1.00 83.69 94 VAL A O 1
ATOM 733 N N . ASP A 1 95 ? 1.125 -0.511 -11.881 1.00 83.56 95 ASP A N 1
ATOM 734 C CA . ASP A 1 95 ? 1.823 -1.346 -12.869 1.00 83.56 95 ASP A CA 1
ATOM 735 C C . ASP A 1 95 ? 2.945 -2.181 -12.220 1.00 83.56 95 ASP A C 1
ATOM 737 O O . ASP A 1 95 ? 3.664 -2.923 -12.892 1.00 83.56 95 ASP A O 1
ATOM 741 N N . THR A 1 96 ? 3.115 -2.060 -10.900 1.00 85.19 96 THR A N 1
ATOM 742 C CA . THR A 1 96 ? 4.073 -2.844 -10.119 1.00 85.19 96 THR A CA 1
ATOM 743 C C . THR A 1 96 ? 3.767 -4.342 -10.257 1.00 85.19 96 THR A C 1
ATOM 745 O O . THR A 1 96 ? 2.632 -4.752 -10.002 1.00 85.19 96 THR A O 1
ATOM 748 N N . PRO A 1 97 ? 4.745 -5.179 -10.658 1.00 87.25 97 PRO A N 1
ATOM 749 C CA . PRO A 1 97 ? 4.541 -6.621 -10.772 1.00 87.25 97 PRO A CA 1
ATOM 750 C C . PRO A 1 97 ? 4.221 -7.224 -9.403 1.00 87.25 97 PRO A C 1
ATOM 752 O O . PRO A 1 97 ? 4.652 -6.695 -8.378 1.00 87.25 97 PRO A O 1
ATOM 755 N N . TRP A 1 98 ? 3.501 -8.344 -9.386 1.00 84.94 98 TRP A N 1
ATOM 756 C CA . TRP A 1 98 ? 3.363 -9.140 -8.166 1.00 84.94 98 TRP A CA 1
ATOM 757 C C . TRP A 1 98 ? 4.752 -9.588 -7.657 1.00 84.94 98 TRP A C 1
ATOM 759 O O . TRP A 1 98 ? 5.634 -9.821 -8.490 1.00 84.94 98 TRP A O 1
ATOM 769 N N . PRO A 1 99 ? 4.954 -9.643 -6.326 1.00 79.69 99 PRO A N 1
ATOM 770 C CA . PRO A 1 99 ? 6.207 -10.062 -5.705 1.00 79.69 99 PRO A CA 1
ATOM 771 C C . PRO A 1 99 ? 6.501 -11.552 -5.914 1.00 79.69 99 PRO A C 1
ATOM 773 O O . PRO A 1 99 ? 5.543 -12.337 -6.112 1.00 79.69 99 PRO A O 1
#

Secondary structure (DSSP, 8-state):
-HHHHHHTT-HHHHHHHHHHHHHHHHHTTGGGTT-------SS--S-PPPPPSSHHHHHHHHHHHHHHHHHHHHHHHHTT---SS-TTSSTT---PPP-

Radius of gyration: 14.03 Å; chains: 1; bounding box: 36×27×40 Å

Organism: NCBI:txid1447944